Protein AF-A0A640W966-F1 (afdb_monomer_lite)

Radius of gyration: 11.96 Å; chains: 1; bounding box: 31×22×33 Å

Organism: NCBI:txid2606937

Secondary structure (DSSP, 8-state):
--HHHHHHHTTSHHHHHHHHT--HHHHHHHHTTSSPPPHHHHHHHHHHTTSSS-HHHHHHHHHHHHHHHHS--

pLDDT: mean 95.25, std 6.88, range [61.47, 98.5]

Structure (mmCIF, N/CA/C/O backbone):
data_AF-A0A640W966-F1
#
_entry.id   AF-A0A640W966-F1
#
loop_
_atom_site.group_PDB
_atom_site.id
_atom_site.type_symbol
_atom_site.label_atom_id
_atom_site.label_alt_id
_atom_site.label_comp_id
_atom_site.label_asym_id
_atom_site.label_entity_id
_atom_site.label_seq_id
_atom_site.pdbx_PDB_ins_code
_atom_site.Cartn_x
_atom_site.Cartn_y
_atom_site.Cartn_z
_atom_site.occupancy
_atom_site.B_iso_or_equiv
_atom_site.auth_seq_id
_atom_site.auth_comp_id
_atom_site.auth_asym_id
_atom_site.auth_atom_id
_atom_site.pdbx_PDB_model_num
ATOM 1 N N . MET A 1 1 ? 2.459 -11.674 2.636 1.00 93.75 1 MET A N 1
ATOM 2 C CA . MET A 1 1 ? 1.798 -10.738 1.700 1.00 93.75 1 MET A CA 1
ATOM 3 C C . MET A 1 1 ? 2.783 -9.627 1.400 1.00 93.75 1 MET A C 1
ATOM 5 O O . MET A 1 1 ? 3.504 -9.224 2.310 1.00 93.75 1 MET A O 1
ATOM 9 N N . THR A 1 2 ? 2.878 -9.182 0.150 1.00 97.56 2 THR A N 1
ATOM 10 C CA . THR A 1 2 ? 3.778 -8.075 -0.195 1.00 97.56 2 THR A CA 1
ATOM 11 C C . THR A 1 2 ? 3.141 -6.727 0.131 1.00 97.56 2 THR A C 1
ATOM 13 O O . THR A 1 2 ? 1.930 -6.623 0.330 1.00 97.56 2 THR A O 1
ATOM 16 N N . PHE A 1 3 ? 3.954 -5.672 0.175 1.00 97.75 3 PHE A N 1
ATOM 17 C CA . PHE A 1 3 ? 3.434 -4.312 0.282 1.00 97.75 3 PHE A CA 1
ATOM 18 C C . PHE A 1 3 ? 2.467 -3.970 -0.860 1.00 97.75 3 PHE A C 1
ATOM 20 O O . PHE A 1 3 ? 1.449 -3.334 -0.608 1.00 97.75 3 PHE A O 1
ATOM 27 N N . ASN A 1 4 ? 2.751 -4.417 -2.086 1.00 97.88 4 ASN A N 1
ATOM 28 C CA . ASN A 1 4 ? 1.916 -4.128 -3.250 1.00 97.88 4 ASN A CA 1
ATOM 29 C C . ASN A 1 4 ? 0.539 -4.777 -3.130 1.00 97.88 4 ASN A C 1
ATOM 31 O O . ASN A 1 4 ? -0.459 -4.078 -3.271 1.00 97.88 4 ASN A O 1
ATOM 35 N N . ASP A 1 5 ? 0.492 -6.060 -2.760 1.00 98.06 5 ASP A N 1
ATOM 36 C CA . ASP A 1 5 ? -0.772 -6.771 -2.532 1.00 98.06 5 ASP A CA 1
ATOM 37 C C . ASP A 1 5 ? -1.620 -6.046 -1.477 1.00 98.06 5 ASP A C 1
ATOM 39 O O . ASP A 1 5 ? -2.819 -5.854 -1.642 1.00 98.06 5 ASP A O 1
ATOM 43 N N . TRP A 1 6 ? -0.986 -5.589 -0.391 1.00 98.31 6 TRP A N 1
ATOM 44 C CA . TRP A 1 6 ? -1.683 -4.846 0.654 1.00 98.31 6 TRP A CA 1
ATOM 45 C C . TRP A 1 6 ? -2.180 -3.476 0.176 1.00 98.31 6 TRP A C 1
ATOM 47 O O . TRP A 1 6 ? -3.269 -3.057 0.563 1.00 98.31 6 TRP A O 1
ATOM 57 N N . VAL A 1 7 ? -1.405 -2.772 -0.655 1.00 98.25 7 VAL A N 1
ATOM 58 C CA . VAL A 1 7 ? -1.836 -1.509 -1.273 1.00 98.25 7 VAL A CA 1
ATOM 59 C C . VAL A 1 7 ? -3.059 -1.738 -2.159 1.00 98.25 7 VAL A C 1
ATOM 61 O O . VAL A 1 7 ? -3.988 -0.935 -2.111 1.00 98.25 7 VAL A O 1
ATOM 64 N N . ASP A 1 8 ? -3.090 -2.825 -2.924 1.00 98.12 8 ASP A N 1
ATOM 65 C CA . ASP A 1 8 ? -4.225 -3.163 -3.783 1.00 98.12 8 ASP A CA 1
ATOM 66 C C . ASP A 1 8 ? -5.466 -3.531 -2.946 1.00 98.12 8 ASP A C 1
ATOM 68 O O . ASP A 1 8 ? -6.548 -2.993 -3.193 1.00 98.12 8 ASP A O 1
ATOM 72 N N . ASP A 1 9 ? -5.294 -4.319 -1.878 1.00 98.12 9 ASP A N 1
ATOM 73 C CA . ASP A 1 9 ? -6.348 -4.681 -0.913 1.00 98.12 9 ASP A CA 1
ATOM 74 C C . ASP A 1 9 ? -7.034 -3.463 -0.274 1.00 98.12 9 ASP A C 1
ATOM 76 O O . ASP A 1 9 ? -8.245 -3.471 -0.047 1.00 98.12 9 ASP A O 1
ATOM 80 N N . VAL A 1 10 ? -6.275 -2.411 0.056 1.00 97.38 10 VAL A N 1
ATOM 81 C CA . VAL A 1 10 ? -6.834 -1.196 0.681 1.00 97.38 10 VAL A CA 1
ATOM 82 C C . VAL A 1 10 ? -7.448 -0.222 -0.331 1.00 97.38 10 VAL A C 1
ATOM 84 O O . VAL A 1 10 ? -7.939 0.835 0.067 1.00 97.38 10 VAL A O 1
ATOM 87 N N . GLY A 1 11 ? -7.449 -0.554 -1.627 1.00 97.81 11 GLY A N 1
ATOM 88 C CA . GLY A 1 11 ? -8.038 0.263 -2.695 1.00 97.81 11 GLY A CA 1
ATOM 89 C C . GLY A 1 11 ? -7.037 1.140 -3.455 1.00 97.81 11 GLY A C 1
ATOM 90 O O . GLY A 1 11 ? -7.424 2.124 -4.090 1.00 97.81 11 GLY A O 1
ATOM 91 N N . GLY A 1 12 ? -5.748 0.808 -3.391 1.00 97.81 12 GLY A N 1
ATOM 92 C CA . GLY A 1 12 ? -4.677 1.428 -4.164 1.00 97.81 12 GLY A CA 1
ATOM 93 C C . GLY A 1 12 ? -3.882 2.507 -3.421 1.00 97.81 12 GLY A C 1
ATOM 94 O O . GLY A 1 12 ? -4.009 2.739 -2.217 1.00 97.81 12 GLY A O 1
ATOM 95 N N . ILE A 1 13 ? -3.028 3.204 -4.177 1.00 98.31 13 ILE A N 1
ATOM 96 C CA . ILE A 1 13 ? -1.992 4.117 -3.657 1.00 98.31 13 ILE A CA 1
ATOM 97 C C . ILE A 1 13 ? -2.558 5.237 -2.775 1.00 98.31 13 ILE A C 1
ATOM 99 O O . ILE A 1 13 ? -1.954 5.571 -1.757 1.00 98.31 13 ILE A O 1
ATOM 103 N N . LYS A 1 14 ? -3.676 5.861 -3.170 1.00 98.25 14 LYS A N 1
ATOM 104 C CA . LYS A 1 14 ? -4.227 7.014 -2.442 1.00 98.25 14 LYS A CA 1
ATOM 105 C C . LYS A 1 14 ? -4.838 6.591 -1.092 1.00 98.25 14 LYS A C 1
ATOM 107 O O . LYS A 1 14 ? -4.385 7.138 -0.090 1.00 98.25 14 LYS A O 1
ATOM 112 N N . PRO A 1 15 ? -5.734 5.586 -1.021 1.00 98.50 15 PRO A N 1
ATOM 113 C CA . PRO A 1 15 ? -6.186 5.042 0.263 1.00 98.50 15 PRO A CA 1
ATOM 114 C C . PRO A 1 15 ? -5.048 4.552 1.166 1.00 98.50 15 PRO A C 1
ATOM 116 O O . PRO A 1 15 ? -5.030 4.863 2.356 1.00 98.50 15 PRO A O 1
ATOM 119 N N . ALA A 1 16 ? -4.054 3.849 0.610 1.00 98.38 16 ALA A N 1
ATOM 120 C CA . ALA A 1 16 ? -2.885 3.410 1.372 1.00 98.38 16 ALA A CA 1
ATOM 121 C C . ALA A 1 16 ? -2.095 4.596 1.952 1.00 98.38 16 ALA A C 1
ATOM 123 O O . ALA A 1 16 ? -1.700 4.574 3.115 1.00 98.38 16 ALA A O 1
ATOM 124 N N . ALA A 1 17 ? -1.880 5.650 1.161 1.00 98.50 17 ALA A N 1
ATOM 125 C CA . ALA A 1 17 ? -1.202 6.862 1.612 1.00 98.50 17 ALA A CA 1
ATOM 126 C C . ALA A 1 17 ? -1.955 7.561 2.750 1.00 98.50 17 ALA A C 1
ATOM 128 O O . ALA A 1 17 ? -1.324 7.939 3.739 1.00 98.50 17 ALA A O 1
ATOM 129 N N . ASP A 1 18 ? -3.282 7.658 2.651 1.00 98.31 18 ASP A N 1
ATOM 130 C CA . ASP A 1 18 ? -4.126 8.251 3.690 1.00 98.31 18 ASP A CA 1
ATOM 131 C C . ASP A 1 18 ? -4.060 7.433 4.997 1.00 98.31 18 ASP A C 1
ATOM 133 O O . ASP A 1 18 ? -3.849 8.001 6.070 1.00 98.31 18 ASP A O 1
ATOM 137 N N . LEU A 1 19 ? -4.126 6.095 4.921 1.00 97.94 19 LEU A N 1
ATOM 138 C CA . LEU A 1 19 ? -4.001 5.198 6.085 1.00 97.94 19 LEU A CA 1
ATOM 139 C C . LEU A 1 19 ? -2.627 5.270 6.765 1.00 97.94 19 LEU A C 1
ATOM 141 O O . LEU A 1 19 ? -2.519 5.149 7.990 1.00 97.94 19 LEU A O 1
ATOM 145 N N . LEU A 1 20 ? -1.572 5.450 5.970 1.00 97.56 20 LEU A N 1
ATOM 146 C CA . LEU A 1 20 ? -0.197 5.552 6.454 1.00 97.56 20 LEU A CA 1
ATOM 147 C C . LEU A 1 20 ? 0.167 6.971 6.914 1.00 97.56 20 LEU A C 1
ATOM 149 O O . LEU A 1 20 ? 1.195 7.138 7.570 1.00 97.56 20 LEU A O 1
ATOM 153 N N . GLY A 1 21 ? -0.635 7.989 6.590 1.00 97.75 21 GLY A N 1
ATOM 154 C CA . GLY A 1 21 ? -0.261 9.391 6.798 1.00 97.75 21 GLY A CA 1
ATOM 155 C C . GLY A 1 21 ? 0.959 9.804 5.964 1.00 97.75 21 GLY A C 1
ATOM 156 O O . GLY A 1 21 ? 1.761 10.636 6.388 1.00 97.75 21 GLY A O 1
ATOM 157 N N . GLU A 1 22 ? 1.131 9.191 4.794 1.00 98.06 22 GLU A N 1
ATOM 158 C CA . GLU A 1 22 ? 2.248 9.415 3.875 1.00 98.06 22 GLU A CA 1
ATOM 159 C C . GLU A 1 22 ? 1.782 10.172 2.628 1.00 98.06 22 GLU A C 1
ATOM 161 O O . GLU A 1 22 ? 0.598 10.256 2.313 1.00 98.06 22 GLU A O 1
ATOM 166 N N . LYS A 1 23 ? 2.719 10.738 1.860 1.00 98.12 23 LYS A N 1
ATOM 167 C 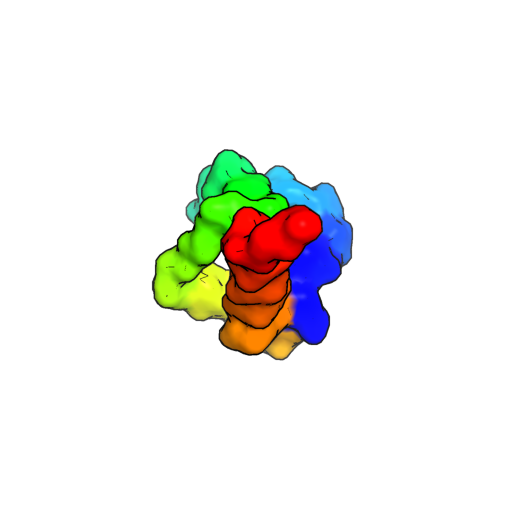CA . LYS A 1 23 ? 2.357 11.374 0.582 1.00 98.12 23 LYS A CA 1
ATOM 168 C C . LYS A 1 23 ? 2.047 10.293 -0.466 1.00 98.12 23 LYS A C 1
ATOM 170 O O . LYS A 1 23 ? 2.866 9.381 -0.605 1.00 98.12 23 LYS A O 1
ATOM 175 N N . PRO A 1 24 ? 1.009 10.442 -1.317 1.00 98.25 24 PRO A N 1
ATOM 176 C CA . PRO A 1 24 ? 0.725 9.488 -2.397 1.00 98.25 24 PRO A CA 1
ATOM 177 C C . PRO A 1 24 ? 1.929 9.218 -3.307 1.00 98.25 24 PRO A C 1
ATOM 179 O O . PRO A 1 24 ? 2.173 8.086 -3.707 1.00 98.25 24 PRO A O 1
ATOM 182 N N . ARG A 1 25 ? 2.757 10.242 -3.564 1.00 98.12 25 ARG A N 1
ATOM 183 C CA . ARG A 1 25 ? 4.006 10.088 -4.327 1.00 98.12 25 ARG A CA 1
ATOM 184 C C . ARG A 1 25 ? 5.036 9.168 -3.659 1.00 98.12 25 ARG A C 1
ATOM 186 O O . ARG A 1 25 ? 5.806 8.528 -4.362 1.00 98.12 25 ARG A O 1
ATOM 193 N N . SER A 1 26 ? 5.087 9.135 -2.326 1.00 98.06 26 SER A N 1
ATOM 194 C CA . SER A 1 26 ? 5.999 8.260 -1.584 1.00 98.06 26 SER A CA 1
ATOM 195 C C . SER A 1 26 ? 5.537 6.815 -1.717 1.00 98.06 26 SER A C 1
ATOM 197 O O . SER A 1 26 ? 6.321 5.972 -2.133 1.00 98.06 26 SER A O 1
ATOM 199 N N . VAL A 1 27 ? 4.247 6.567 -1.469 1.00 98.06 27 VAL A N 1
ATOM 200 C CA . VAL A 1 27 ? 3.634 5.238 -1.609 1.00 98.06 27 VAL A CA 1
ATOM 201 C C . VAL A 1 27 ? 3.754 4.718 -3.039 1.00 98.06 27 VAL A C 1
ATOM 203 O O . VAL A 1 27 ? 4.153 3.576 -3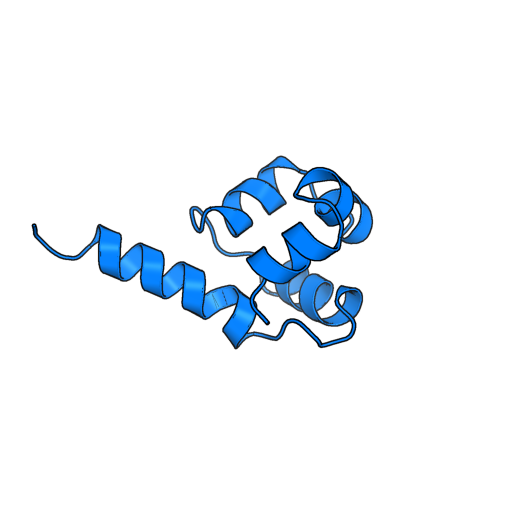.224 1.00 98.06 27 VAL A O 1
ATOM 206 N N . ARG A 1 28 ? 3.519 5.565 -4.050 1.00 98.25 28 ARG A N 1
ATOM 207 C CA . ARG A 1 28 ? 3.730 5.220 -5.465 1.00 98.25 28 ARG A CA 1
ATOM 208 C C . ARG A 1 28 ? 5.156 4.741 -5.743 1.00 98.25 28 ARG A C 1
ATOM 210 O O . ARG A 1 28 ? 5.341 3.722 -6.396 1.00 98.25 28 ARG A O 1
ATOM 217 N N . SER A 1 29 ? 6.151 5.471 -5.243 1.00 97.81 29 SER A N 1
ATOM 218 C CA . SER A 1 29 ? 7.561 5.135 -5.460 1.00 97.81 29 SE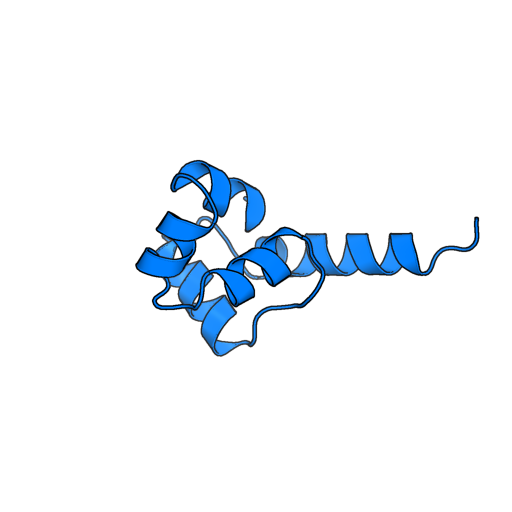R A CA 1
ATOM 219 C C . SER A 1 29 ? 7.944 3.807 -4.797 1.00 97.81 29 SER A C 1
ATOM 221 O O . SER A 1 29 ? 8.748 3.052 -5.337 1.00 97.81 29 SER A O 1
ATOM 223 N N . TRP A 1 30 ? 7.337 3.487 -3.650 1.00 97.75 30 TRP A N 1
ATOM 224 C CA . TRP A 1 30 ? 7.522 2.195 -2.984 1.00 97.75 30 TRP A CA 1
ATOM 225 C C . TRP A 1 30 ? 6.816 1.064 -3.730 1.00 97.75 30 TRP A C 1
ATOM 227 O O . TRP A 1 30 ? 7.413 0.015 -3.944 1.00 97.75 30 TRP A O 1
ATOM 237 N N . TYR A 1 31 ? 5.581 1.303 -4.177 1.00 97.62 31 TYR A N 1
ATOM 238 C CA . TYR A 1 31 ? 4.767 0.340 -4.918 1.00 97.62 31 TYR A CA 1
ATOM 239 C C . TYR A 1 31 ? 5.432 -0.083 -6.235 1.00 97.62 31 TYR A C 1
ATOM 241 O O . TYR A 1 31 ? 5.466 -1.259 -6.582 1.00 97.62 31 TYR A O 1
ATOM 249 N N . HIS A 1 32 ? 6.035 0.860 -6.960 1.00 96.06 32 HIS A N 1
ATOM 250 C CA . HIS A 1 32 ? 6.778 0.561 -8.188 1.00 96.06 32 HIS A CA 1
ATOM 251 C C . HIS A 1 32 ? 8.242 0.169 -7.953 1.00 96.06 32 HIS A C 1
ATOM 253 O O . HIS A 1 32 ? 9.011 0.111 -8.908 1.00 96.06 32 HIS A O 1
ATOM 259 N N . ALA A 1 33 ? 8.645 -0.083 -6.703 1.00 95.31 33 ALA A N 1
ATOM 260 C CA . ALA A 1 33 ? 10.014 -0.443 -6.333 1.00 95.31 33 ALA A CA 1
ATOM 261 C C . ALA A 1 33 ? 11.108 0.564 -6.762 1.00 95.31 33 ALA A C 1
ATOM 263 O O . ALA A 1 33 ? 12.296 0.253 -6.724 1.00 95.31 33 ALA A O 1
ATOM 264 N N . GLU A 1 34 ? 10.738 1.801 -7.098 1.00 93.56 34 GLU A N 1
ATOM 265 C CA . GLU A 1 34 ? 11.673 2.877 -7.451 1.00 93.56 34 GLU A CA 1
ATOM 266 C C . GLU A 1 34 ? 12.512 3.305 -6.237 1.00 93.56 34 GLU A C 1
ATOM 268 O O . GLU A 1 34 ? 13.680 3.684 -6.349 1.00 93.56 34 GLU A O 1
ATOM 273 N N . ARG A 1 35 ? 11.907 3.266 -5.043 1.00 94.81 35 ARG A N 1
ATOM 274 C CA . ARG A 1 35 ? 12.551 3.642 -3.783 1.00 94.81 35 ARG A CA 1
ATOM 275 C C . ARG A 1 35 ? 12.071 2.762 -2.642 1.00 94.81 35 ARG A C 1
ATOM 277 O O . ARG A 1 35 ? 10.900 2.426 -2.559 1.00 94.81 35 ARG A O 1
ATOM 284 N N . ALA A 1 36 ? 12.955 2.491 -1.685 1.00 95.50 36 ALA A N 1
ATOM 285 C CA . ALA A 1 36 ? 12.565 1.826 -0.451 1.00 95.50 36 ALA A CA 1
ATOM 286 C C . ALA A 1 36 ? 12.008 2.796 0.609 1.00 95.50 36 ALA A C 1
ATOM 288 O O . ALA A 1 36 ? 12.532 3.913 0.763 1.00 95.50 36 ALA A O 1
ATOM 289 N N . PRO A 1 37 ? 10.980 2.387 1.377 1.00 97.25 37 PRO A N 1
ATOM 290 C CA . PRO A 1 37 ? 10.545 3.136 2.545 1.00 97.25 37 PRO A CA 1
ATOM 291 C C . PRO A 1 37 ? 11.659 3.189 3.594 1.00 97.25 37 PRO A C 1
ATOM 293 O O . PRO A 1 37 ? 12.467 2.269 3.751 1.00 97.25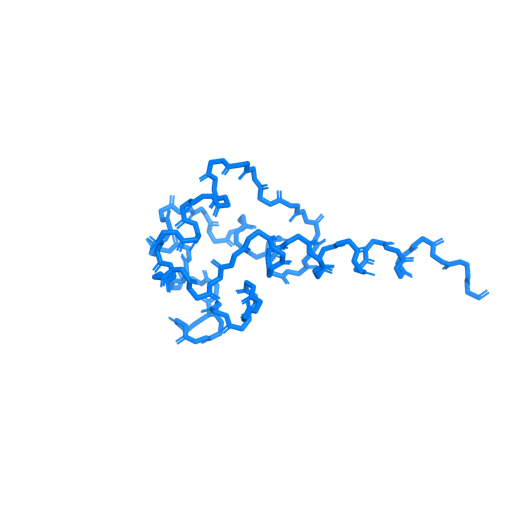 37 PRO A O 1
ATOM 296 N N . ARG A 1 38 ? 11.692 4.290 4.351 1.00 97.00 38 ARG A N 1
ATOM 297 C CA . ARG A 1 38 ? 12.563 4.404 5.529 1.00 97.00 38 ARG A CA 1
ATOM 298 C C . ARG A 1 38 ? 12.051 3.482 6.633 1.00 97.00 38 ARG A C 1
ATOM 300 O O . ARG A 1 38 ? 10.857 3.209 6.692 1.00 97.00 38 ARG A O 1
ATOM 307 N N . GLN A 1 39 ? 12.922 3.108 7.568 1.00 96.94 39 GLN A N 1
ATOM 308 C CA . GLN A 1 39 ? 12.591 2.197 8.671 1.00 96.94 39 GLN A CA 1
ATOM 309 C C . GLN A 1 39 ? 11.323 2.604 9.447 1.00 96.94 39 GLN A C 1
ATOM 311 O O . GLN A 1 39 ? 10.497 1.755 9.764 1.00 96.94 39 GLN A O 1
ATOM 316 N N . ARG A 1 40 ? 11.124 3.908 9.703 1.00 97.56 40 ARG A N 1
ATOM 317 C CA . ARG A 1 40 ? 9.905 4.423 10.353 1.00 97.56 40 ARG A CA 1
ATOM 318 C C . ARG A 1 40 ? 8.640 4.163 9.525 1.00 97.56 40 ARG A C 1
ATOM 320 O O . ARG A 1 40 ? 7.645 3.720 10.085 1.00 97.56 40 ARG A O 1
ATOM 327 N N . SER A 1 41 ? 8.681 4.418 8.217 1.00 98.12 41 SER A N 1
ATOM 328 C CA . SER A 1 41 ? 7.547 4.169 7.319 1.00 98.12 41 SER A CA 1
ATOM 329 C C . SER A 1 41 ? 7.294 2.669 7.156 1.00 98.12 41 SER A C 1
ATOM 331 O O . SER A 1 41 ? 6.146 2.247 7.182 1.00 98.12 41 SER A O 1
ATOM 333 N N . ALA A 1 42 ? 8.349 1.851 7.085 1.00 98.31 42 ALA A N 1
ATOM 334 C CA . ALA A 1 42 ? 8.225 0.395 7.041 1.00 98.31 42 ALA A CA 1
ATOM 335 C C . ALA A 1 42 ? 7.560 -0.165 8.307 1.00 98.31 42 ALA A C 1
ATOM 337 O O . ALA A 1 42 ? 6.615 -0.940 8.209 1.00 98.31 42 ALA A O 1
ATOM 338 N N . LYS A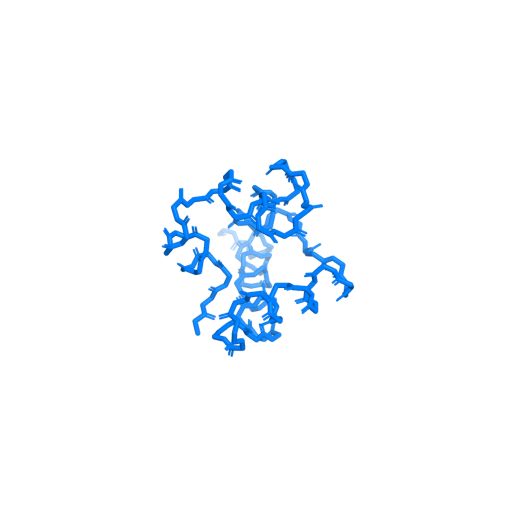 1 43 ? 7.969 0.298 9.495 1.00 98.38 43 LYS A N 1
ATOM 339 C CA . LYS A 1 43 ? 7.303 -0.063 10.754 1.00 98.38 43 LYS A CA 1
ATOM 340 C C . LYS A 1 43 ? 5.819 0.328 10.747 1.00 98.38 43 LYS A C 1
ATOM 342 O O . LYS A 1 43 ? 4.982 -0.485 11.117 1.00 98.38 43 LYS A O 1
ATOM 347 N N . ASN A 1 44 ? 5.496 1.530 10.268 1.00 98.25 44 ASN A N 1
ATOM 348 C CA . ASN A 1 44 ? 4.111 1.991 10.159 1.00 98.25 44 ASN A CA 1
ATOM 349 C C . ASN A 1 44 ? 3.281 1.121 9.194 1.00 98.25 44 ASN A C 1
ATOM 351 O O . ASN A 1 44 ? 2.144 0.792 9.505 1.00 98.25 44 ASN A O 1
ATOM 355 N N . ILE A 1 45 ? 3.851 0.692 8.062 1.00 98.44 45 ILE A N 1
ATOM 356 C CA . ILE A 1 45 ? 3.206 -0.254 7.133 1.00 98.44 45 ILE A CA 1
ATOM 357 C C . ILE A 1 45 ? 2.894 -1.581 7.836 1.00 98.44 45 ILE A C 1
ATOM 359 O O . ILE A 1 45 ? 1.767 -2.069 7.758 1.00 98.44 45 ILE A O 1
ATOM 363 N N . ILE A 1 46 ? 3.865 -2.147 8.557 1.00 98.50 46 ILE A N 1
ATOM 364 C CA . ILE A 1 46 ? 3.690 -3.411 9.289 1.00 98.50 46 ILE A CA 1
ATOM 365 C C . ILE A 1 46 ? 2.554 -3.278 10.313 1.00 98.50 46 ILE A C 1
ATOM 367 O O . ILE A 1 46 ? 1.627 -4.085 10.321 1.00 98.50 46 ILE A O 1
ATOM 371 N N . GLU A 1 47 ? 2.567 -2.217 11.120 1.00 98.31 47 GLU A N 1
ATOM 372 C CA . GLU A 1 47 ? 1.542 -1.971 12.141 1.00 98.31 47 GLU A CA 1
ATOM 373 C C . GLU A 1 47 ? 0.153 -1.729 11.524 1.00 98.31 47 GLU A C 1
ATOM 375 O O . GLU A 1 47 ? -0.825 -2.354 11.933 1.00 98.31 47 GLU A O 1
ATOM 380 N N . LYS A 1 48 ? 0.045 -0.870 10.502 1.00 97.94 48 LYS A N 1
ATOM 381 C CA . LYS A 1 48 ? -1.236 -0.513 9.861 1.00 97.94 48 LYS A CA 1
ATOM 382 C C . LYS A 1 48 ? -1.817 -1.619 8.990 1.00 97.94 48 LYS A C 1
ATOM 384 O O . LYS A 1 48 ? -3.031 -1.669 8.811 1.00 97.94 48 LYS A O 1
ATOM 389 N N . SER A 1 49 ? -0.985 -2.524 8.485 1.00 97.62 49 SER A N 1
ATOM 390 C CA . SER A 1 49 ? -1.456 -3.720 7.782 1.00 97.62 49 SER A CA 1
ATOM 391 C C . SER A 1 49 ? -1.999 -4.803 8.722 1.00 97.62 49 SER A C 1
ATOM 393 O O . SER A 1 49 ? -2.573 -5.787 8.244 1.00 97.62 49 SER A O 1
ATOM 395 N N . GLY A 1 50 ? -1.841 -4.635 10.041 1.00 97.38 50 GLY A N 1
ATOM 396 C CA . GLY A 1 50 ? -2.158 -5.662 11.030 1.00 97.38 50 GLY A CA 1
ATOM 397 C C . GLY A 1 50 ? -1.179 -6.832 10.967 1.00 97.38 50 GLY A C 1
ATOM 398 O O . GLY A 1 50 ? -1.601 -7.978 11.073 1.00 97.38 50 GLY A O 1
ATOM 399 N N . TYR A 1 51 ? 0.108 -6.551 10.732 1.00 97.88 51 TYR A N 1
ATOM 400 C CA . TYR A 1 51 ? 1.183 -7.542 10.588 1.00 97.88 51 TYR A CA 1
ATOM 401 C C . TYR A 1 51 ? 1.003 -8.531 9.422 1.00 97.88 51 TYR A C 1
ATOM 403 O O . TYR A 1 51 ? 1.693 -9.546 9.358 1.00 97.88 51 TYR A O 1
ATOM 411 N N . ARG A 1 52 ? 0.108 -8.234 8.468 1.00 97.62 52 ARG A N 1
ATOM 412 C CA . ARG A 1 52 ? -0.020 -8.999 7.214 1.00 97.62 52 ARG A CA 1
ATOM 413 C C . ARG A 1 52 ? 1.159 -8.743 6.277 1.00 97.62 52 ARG A C 1
ATOM 415 O O . ARG A 1 52 ? 1.596 -9.654 5.571 1.00 97.62 52 ARG A O 1
ATOM 422 N N . VAL A 1 53 ? 1.666 -7.510 6.290 1.00 98.12 53 VAL A N 1
ATOM 423 C CA . VAL A 1 53 ? 2.924 -7.121 5.654 1.00 98.12 53 VAL A CA 1
ATOM 424 C C . VAL A 1 53 ? 4.020 -7.135 6.714 1.00 98.12 53 VAL A C 1
ATOM 426 O O . VAL A 1 53 ? 3.846 -6.587 7.802 1.00 98.12 53 VAL A O 1
ATOM 429 N N . ASP A 1 54 ? 5.156 -7.735 6.385 1.00 98.12 54 ASP A N 1
ATOM 430 C CA . ASP A 1 54 ? 6.355 -7.804 7.214 1.00 98.12 54 ASP A CA 1
ATOM 431 C C . ASP A 1 54 ? 7.555 -7.152 6.498 1.00 98.12 54 ASP A C 1
ATOM 433 O O . ASP A 1 54 ? 7.442 -6.605 5.399 1.00 98.12 54 ASP A O 1
ATOM 437 N N . TRP A 1 55 ? 8.735 -7.196 7.121 1.00 98.00 55 TRP A N 1
ATOM 438 C CA . TRP A 1 55 ? 9.955 -6.646 6.522 1.00 98.00 55 TRP A CA 1
ATOM 439 C C . TRP A 1 55 ? 10.274 -7.296 5.171 1.00 98.00 55 TRP A C 1
ATOM 441 O O . TRP A 1 55 ? 10.634 -6.598 4.223 1.00 98.00 55 TRP A O 1
ATOM 451 N N . SER A 1 56 ? 10.113 -8.615 5.055 1.00 97.75 56 SER A N 1
ATOM 452 C CA . SER A 1 56 ? 10.402 -9.320 3.806 1.00 97.75 56 SER A CA 1
ATOM 453 C C . SER A 1 56 ? 9.449 -8.891 2.684 1.00 97.75 56 SER A C 1
ATOM 455 O O . SER A 1 56 ? 9.910 -8.540 1.597 1.00 97.75 56 SER A O 1
ATOM 457 N N . GLY A 1 57 ? 8.151 -8.775 2.980 1.00 97.50 57 GLY A N 1
ATOM 458 C CA . GLY A 1 57 ? 7.115 -8.318 2.055 1.00 97.50 57 GLY A CA 1
ATOM 459 C C . GLY A 1 57 ? 7.270 -6.870 1.587 1.00 97.50 57 GLY A C 1
ATOM 460 O O . GLY A 1 57 ? 6.724 -6.515 0.542 1.00 97.50 57 GLY A O 1
ATOM 461 N N . ILE A 1 58 ? 8.026 -6.041 2.315 1.00 97.75 58 ILE A N 1
ATOM 462 C CA . ILE A 1 58 ? 8.383 -4.677 1.896 1.00 97.75 58 ILE A CA 1
ATOM 463 C C . ILE A 1 58 ? 9.638 -4.681 1.017 1.00 97.75 58 ILE A C 1
ATOM 465 O O . ILE A 1 58 ? 9.642 -4.064 -0.045 1.00 97.75 58 ILE A O 1
ATOM 469 N N . TYR A 1 59 ? 10.719 -5.329 1.461 1.00 97.12 59 TYR A N 1
ATOM 470 C CA . TYR A 1 59 ? 12.047 -5.114 0.875 1.00 97.12 59 TYR A CA 1
ATOM 471 C C . TYR A 1 59 ? 12.440 -6.132 -0.205 1.00 97.12 59 TYR A C 1
ATOM 473 O O . TYR A 1 59 ? 13.148 -5.751 -1.137 1.00 97.12 59 TYR A O 1
ATOM 481 N N . GLN A 1 60 ? 11.971 -7.386 -0.153 1.00 95.44 60 GLN A N 1
ATOM 482 C CA . GLN A 1 60 ? 12.310 -8.384 -1.183 1.00 95.44 60 GLN A CA 1
ATOM 483 C C . GLN A 1 60 ? 11.834 -8.000 -2.595 1.00 95.44 60 GLN A C 1
ATOM 485 O O . GLN A 1 60 ? 12.618 -8.172 -3.533 1.00 95.44 60 GLN A O 1
ATOM 490 N N . PRO A 1 61 ? 10.614 -7.451 -2.798 1.00 93.44 61 PRO A N 1
ATOM 491 C CA . PRO A 1 61 ? 10.188 -7.011 -4.128 1.00 93.44 61 PRO A CA 1
ATOM 492 C C . PRO A 1 61 ? 11.084 -5.905 -4.694 1.00 93.44 61 PRO A C 1
ATOM 494 O O . PRO A 1 61 ? 11.404 -5.909 -5.881 1.00 93.44 61 PRO A O 1
ATOM 497 N N . ILE A 1 62 ? 11.538 -4.993 -3.829 1.00 93.69 62 ILE A N 1
ATOM 498 C CA . ILE A 1 62 ? 12.419 -3.887 -4.210 1.00 93.69 62 ILE A CA 1
ATOM 499 C C . ILE A 1 62 ? 13.791 -4.412 -4.620 1.00 93.69 62 ILE A C 1
ATOM 501 O O . ILE A 1 62 ? 14.314 -4.022 -5.661 1.00 93.69 62 ILE A O 1
ATOM 505 N N . GLU A 1 63 ? 14.361 -5.318 -3.828 1.00 93.62 63 GLU A N 1
ATOM 506 C CA . GLU A 1 63 ? 15.656 -5.919 -4.138 1.00 93.62 63 GLU A CA 1
ATOM 507 C C . GLU A 1 63 ? 15.600 -6.729 -5.436 1.00 93.62 63 GLU A C 1
ATOM 509 O O . GLU A 1 63 ? 16.451 -6.581 -6.306 1.00 93.62 63 GLU A O 1
ATOM 514 N N . THR A 1 64 ? 14.530 -7.502 -5.632 1.00 93.06 64 THR A N 1
ATOM 515 C CA . THR A 1 64 ? 14.310 -8.261 -6.871 1.00 93.06 64 THR A CA 1
ATOM 516 C C . THR A 1 64 ? 14.226 -7.341 -8.090 1.00 93.06 64 THR A C 1
ATOM 518 O O . THR A 1 64 ? 14.782 -7.658 -9.141 1.00 93.06 64 THR A O 1
ATOM 521 N N . ALA A 1 65 ? 13.542 -6.199 -7.971 1.00 91.19 65 ALA A N 1
ATOM 522 C CA . ALA A 1 65 ? 13.451 -5.217 -9.049 1.00 91.19 65 ALA A CA 1
ATOM 523 C C . ALA A 1 65 ? 14.815 -4.586 -9.373 1.00 91.19 65 ALA A C 1
ATOM 525 O O . ALA A 1 65 ? 15.136 -4.411 -10.547 1.00 91.19 65 ALA A O 1
ATOM 526 N N . ARG A 1 66 ? 15.635 -4.303 -8.354 1.00 89.50 66 ARG A N 1
ATOM 527 C CA . ARG A 1 66 ? 16.999 -3.778 -8.528 1.00 89.50 66 ARG A CA 1
ATOM 528 C C . ARG A 1 66 ? 17.915 -4.775 -9.216 1.00 89.50 66 ARG A C 1
ATOM 530 O O . ARG A 1 66 ? 18.509 -4.433 -10.229 1.00 89.50 66 ARG A O 1
ATOM 537 N N . VAL A 1 67 ? 17.942 -6.020 -8.741 1.00 91.25 67 VAL A N 1
ATOM 538 C CA . VAL A 1 67 ? 18.745 -7.091 -9.351 1.00 91.25 67 VAL A CA 1
ATOM 539 C C . VAL A 1 67 ? 18.372 -7.281 -10.823 1.00 91.25 67 VAL A C 1
ATOM 541 O O . VAL A 1 67 ? 19.250 -7.416 -11.669 1.00 91.25 67 VAL A O 1
ATOM 544 N N . LYS A 1 68 ? 17.077 -7.235 -11.161 1.00 88.50 68 LYS A N 1
ATOM 545 C CA . LYS A 1 68 ? 16.624 -7.307 -12.560 1.00 88.50 68 LYS A CA 1
ATOM 546 C C . LYS A 1 68 ? 17.064 -6.111 -13.404 1.00 88.50 68 LYS A C 1
ATOM 548 O O . LYS A 1 68 ? 17.309 -6.292 -14.589 1.00 88.50 68 LYS A O 1
ATOM 553 N N . ALA A 1 69 ? 17.133 -4.913 -12.826 1.00 85.00 69 ALA A N 1
ATOM 554 C CA . ALA A 1 69 ? 17.603 -3.719 -13.524 1.00 85.00 69 ALA A CA 1
ATOM 555 C C . ALA A 1 69 ? 19.131 -3.709 -13.726 1.00 85.00 69 ALA A C 1
ATOM 557 O O . ALA A 1 69 ? 19.616 -3.076 -14.659 1.00 85.00 69 ALA A O 1
ATOM 558 N N . GLU A 1 70 ? 19.876 -4.396 -12.856 1.00 81.25 70 GLU A N 1
ATOM 559 C CA . GLU A 1 70 ? 21.343 -4.488 -12.885 1.00 81.25 70 GLU A CA 1
ATOM 560 C C . GLU A 1 70 ? 21.869 -5.685 -13.697 1.00 81.25 70 GLU A C 1
ATOM 562 O O . GLU A 1 70 ? 23.037 -5.694 -14.089 1.00 81.25 70 GLU A O 1
ATOM 567 N N . ALA A 1 71 ? 21.033 -6.691 -13.970 1.00 72.62 71 ALA A N 1
ATOM 568 C CA . ALA A 1 71 ? 21.409 -7.830 -14.799 1.00 72.62 71 ALA A CA 1
ATOM 569 C C . ALA A 1 71 ? 21.651 -7.387 -16.262 1.00 72.62 71 ALA A C 1
ATOM 571 O O . ALA A 1 71 ? 20.758 -6.782 -16.862 1.00 72.62 71 ALA A O 1
ATOM 572 N N . PRO A 1 72 ? 22.827 -7.678 -16.858 1.00 61.47 72 PRO A N 1
ATOM 573 C CA . PRO A 1 72 ? 23.074 -7.385 -18.265 1.00 61.47 72 PRO A CA 1
ATOM 574 C C . PRO A 1 72 ? 22.135 -8.219 -19.149 1.00 61.47 72 PRO A C 1
ATOM 576 O O . PRO A 1 72 ? 21.914 -9.400 -18.873 1.00 61.47 72 PRO A O 1
ATOM 579 N N . ALA A 1 73 ? 21.571 -7.561 -20.167 1.00 64.00 73 ALA A N 1
ATOM 580 C CA . ALA A 1 73 ? 20.669 -8.145 -21.162 1.00 64.00 73 ALA A CA 1
ATOM 581 C C . ALA A 1 73 ? 21.309 -9.288 -21.963 1.00 64.00 73 ALA A C 1
ATOM 583 O O . ALA A 1 73 ? 22.535 -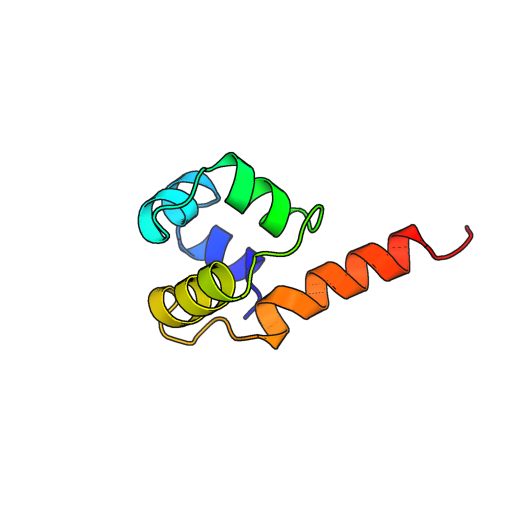9.217 -22.218 1.00 64.00 73 ALA A O 1
#

Foldseek 3Di:
DALLVLCVVLPHLPSVCVLLVHDSVVSVCQNVLVDADDPVSQVSSCVSSVNPHDPCSRPVVNVVVVVVVPDDD

Sequence (73 aa):
MTFNDWVDDVGGIKPAADLLGEKPRSVRSWYHAERAPRQRSAKNIIEKSGYRVDWSGIYQPIETARVKAEAPA

=== Feature glossary ===
A reading guide for the features in this record.

Start from the sequence.

  · This is the polypeptide sequence — one letter per residue, N-terminus first. Length ranges from a few dozen residues for small domains to over a thousand for large multi-domain proteins.

Fold it, and you get atomic coordinates and the backbone conformation that goes with them.

  · Structure coordinates are given as an mmCIF _atom_site loop: one row per atom with element, residue name, chain id, sequence number, and x/y/z position in Å. Only the four main-chain atoms per residue are included here; side chains are omitted to keep the record compact.

  · Backbone dihedral angles. Every residue except chain termini has a φ (preceding-C → N → Cα → C) and a ψ (N → Cα → C → next-N). They are reported in degrees following the IUPAC sign convention. Secondary structure is essentially a statement about which (φ, ψ) basin each residue occupies.

  · The SS8 string is DSSP's per-residue secondary-structure call. α-helix (H) means an i→i+4 H-bond ladder; β-strand (E) means the residue participates in a β-sheet; 3₁₀ (G) and π (I) are tighter and wider helices; T/S are turns/bends; '-' is loop.

  · SS3 is a coarse helix/strand/coil call (letters a/b/c) made by the P-SEA algorithm from inter-Cα distances and dihedrals. It is less detailed than DSSP but needs only Cα positions.

Summarize the fold with a handful of shape descriptors and a per-residue structural alphabet.

  · Radius of gyration (Rg) is the root-mean-square distance of Cα atoms from their centroid — a single number for overall size and compactness. A globular domain of N residues has Rg ≈ 2.2·N^0.38 Å; an extended or disordered chain has a much larger Rg. The Cα contact count is the number of residue pairs whose Cα atoms are within 8 Å and are more than four positions apart in sequence — a standard proxy for tertiary packing density. The bounding box is the smallest axis-aligned box enclosing all Cα atoms.

  · The Foldseek 3Di string encodes local tertiary geometry as a 20-letter alphabet — one character per residue — derived from the relative positions of nearby Cα atoms. Unlike the amino-acid sequence, 3Di is a direct function of the 3D structure, so two proteins with the same fold have similar 3Di strings even at low sequence identity.

  · Solvent-accessible surface area (SASA) is the area in Å² traced out by the centre of a 1.4 Å probe sphere (a water molecule) rolled over the protein's van der Waals surface (Shrake–Rupley / Lee–Richards construction). Buried residues have near-zero SASA; fully exposed residues can exceed 200 Å². The total SASA scales roughly with the number of surface residues.

Ask how reliable the model is.

  · pLDDT (predicted Local Distance Difference Test) is AlphaFold's per-residue confidence score, ranging from 0 to 100. Values above 90 indicate high confidence (typically well-packed cores); 70–90 is confident; 50–70 low confidence; below 50 usually means the region is disordered or the prediction is unreliable there. AlphaFold stores pLDDT in the mmCIF B-factor column.

  · B-factor (Debye–Waller factor) reflects atomic displacement in the crystal lattice. It is an experimental observable (units Å²), not a prediction; low values mean the atom is pinned down, high values mean it moves or is heterogeneous across the crystal.

  · Predicted Aligned Error (PAE) is an AlphaFold confidence matrix: entry (i, j) is the expected error in the position of residue j, in ångströms, when the prediction is superimposed on the true structure at residue i. Low PAE within a block of residues means that block is internally rigid and well-predicted; high PAE between two blocks means their relative placement is uncertain even if each block individually is confident.

Place it in context: what it resembles, what it is annotated as, and how it looks.

  · Nearest PDB neighbors are the top structural matches found by Foldseek when searching this structure against the entire Protein Data Bank. Each hit reports a TM-score (0 to 1; >0.5 almost always implies the same fold) and an E-value. These are *structural* homologs — they may share no detectable sequence similarity.

  · Functional annotations link the protein to curated databases. InterPro entries identify conserved domains and families by matching the sequence against member-database signatures (Pfam, PROSITE, CDD, …). Gene Ontology (GO) terms describe molecular function, biological process, and cellular component in a controlled vocabulary. CATH places the structure in a hierarchical fold classification (Class/Architecture/Topology/Homologous-superfamily). The organism is the source species.

  · Three diagnostic plots accompany the record. The Cα contact map visualizes the tertiary structure as a 2D adjacency matrix (8 Å cutoff, sequence-local contacts suppressed). The Ramachandran plot shows the distribution of backbone (φ, ψ) torsions, with points in the α and β basins reflecting secondary structure content. The PAE plot shows AlphaFold's inter-residue confidence as a color matrix.

  · Six rendered views show the 3D structure from the faces of a cube — i.e. along ±x, ±y, ±z. Rendering representation is drawn randomly per protein from cartoon (secondary-structure ribbons), sticks (backbone bonds), or molecular surface; coloring is either N→C rainbow (blue at the N-terminus through red at the C-terminus) or one color per chain.